Protein AF-A0A075MR74-F1 (afdb_monomer_lite)

pLDDT: mean 73.19, std 16.28, range [42.34, 97.31]

Foldseek 3Di:
DDPVVVVVVVVVVVVVVVVVVVVVVCCVVCCVVVVCVVVVCVVVVVVVVVVVVVVVVVVVPVDDPPDDPPDPDDPPDFFKAAPPPRDTDPDCADPVPRDRDTDTDD

Structure (mmCIF, N/CA/C/O backbone):
data_AF-A0A075MR74-F1
#
_entry.id   AF-A0A075MR74-F1
#
loop_
_atom_site.group_PDB
_atom_site.id
_atom_site.type_symbol
_atom_site.label_atom_id
_atom_site.label_alt_id
_atom_site.label_comp_id
_atom_site.label_asym_id
_atom_site.label_entity_id
_atom_site.label_seq_id
_atom_site.pdbx_PDB_ins_code
_atom_site.Cartn_x
_atom_site.Cartn_y
_atom_site.Cartn_z
_atom_site.occupancy
_atom_site.B_iso_or_equiv
_atom_site.auth_seq_id
_atom_site.auth_comp_id
_atom_site.auth_asym_id
_atom_site.auth_atom_id
_atom_site.pdbx_PDB_model_num
ATOM 1 N N . MET A 1 1 ? 14.316 -7.549 -46.113 1.00 58.84 1 MET A N 1
ATOM 2 C CA . MET A 1 1 ? 13.949 -6.583 -45.053 1.00 58.84 1 MET A CA 1
ATOM 3 C C . MET A 1 1 ? 14.868 -5.387 -45.168 1.00 58.84 1 MET A C 1
ATOM 5 O O . MET A 1 1 ? 16.052 -5.513 -44.867 1.00 58.84 1 MET A O 1
ATOM 9 N N . ASP A 1 2 ? 14.327 -4.274 -45.648 1.00 74.44 2 ASP A N 1
ATOM 10 C CA . ASP A 1 2 ? 15.073 -3.056 -45.951 1.00 74.44 2 ASP A CA 1
ATOM 11 C C . ASP A 1 2 ? 15.763 -2.482 -44.712 1.00 74.44 2 ASP A C 1
ATOM 13 O O . ASP A 1 2 ? 15.216 -2.487 -43.604 1.00 74.44 2 ASP A O 1
ATOM 17 N N . ALA A 1 3 ? 16.983 -1.974 -44.896 1.00 78.56 3 ALA A N 1
ATOM 18 C CA . ALA A 1 3 ? 17.794 -1.409 -43.817 1.00 78.56 3 ALA A CA 1
ATOM 19 C C . ALA A 1 3 ? 17.083 -0.251 -43.093 1.00 78.56 3 ALA A C 1
ATOM 21 O O . ALA A 1 3 ? 17.309 -0.035 -41.904 1.00 78.56 3 ALA A O 1
ATOM 22 N N . S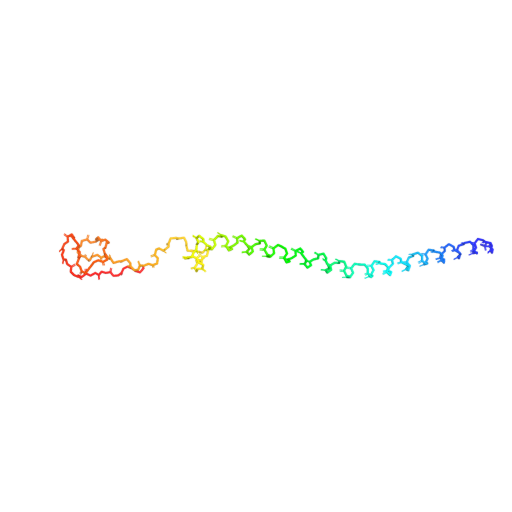ER A 1 4 ? 16.193 0.459 -43.788 1.00 79.25 4 SER A N 1
ATOM 23 C CA . SER A 1 4 ? 15.377 1.538 -43.234 1.00 79.25 4 SER A CA 1
ATOM 24 C C . SER A 1 4 ? 14.356 1.017 -42.219 1.00 79.25 4 SER A C 1
ATOM 26 O O . SER A 1 4 ? 14.301 1.524 -41.102 1.00 79.25 4 SER A O 1
ATOM 28 N N . ALA A 1 5 ? 13.621 -0.055 -42.541 1.00 83.88 5 ALA A N 1
ATOM 29 C CA . ALA A 1 5 ? 12.620 -0.644 -41.646 1.00 83.88 5 ALA A CA 1
ATOM 30 C C . ALA A 1 5 ? 13.243 -1.152 -40.334 1.00 83.88 5 ALA A C 1
ATOM 32 O O . ALA A 1 5 ? 12.677 -0.961 -39.259 1.00 83.88 5 ALA A O 1
ATOM 33 N N . LYS A 1 6 ? 14.455 -1.723 -40.399 1.00 82.69 6 LYS A N 1
ATOM 34 C CA . LYS A 1 6 ? 15.189 -2.171 -39.204 1.00 82.69 6 LYS A CA 1
ATOM 35 C C . LYS A 1 6 ? 15.534 -1.022 -38.254 1.00 82.69 6 LYS A C 1
ATOM 37 O O . LYS A 1 6 ? 15.441 -1.202 -37.045 1.00 82.69 6 LYS A O 1
ATOM 42 N N . ARG A 1 7 ? 15.901 0.153 -38.780 1.00 86.25 7 ARG A N 1
ATOM 43 C CA . ARG A 1 7 ? 16.219 1.334 -37.955 1.00 86.25 7 ARG A CA 1
ATOM 44 C C . ARG A 1 7 ? 14.981 1.870 -37.237 1.00 86.25 7 ARG A C 1
ATOM 46 O O . ARG A 1 7 ? 15.059 2.156 -36.047 1.00 86.25 7 ARG A O 1
ATOM 53 N N . PHE A 1 8 ? 13.839 1.929 -37.924 1.00 89.00 8 PHE A N 1
ATOM 54 C CA . PHE A 1 8 ? 12.573 2.342 -37.310 1.00 89.00 8 PHE A CA 1
ATOM 55 C C . PHE A 1 8 ? 12.118 1.375 -36.213 1.00 89.00 8 PHE A C 1
ATOM 57 O O . PHE A 1 8 ? 11.761 1.818 -35.123 1.00 89.00 8 PHE A O 1
ATOM 64 N N . LEU A 1 9 ? 12.194 0.063 -36.462 1.00 89.12 9 LEU A N 1
ATOM 65 C CA . LEU A 1 9 ? 11.860 -0.950 -35.457 1.00 89.12 9 LEU A CA 1
ATOM 66 C C . LEU A 1 9 ? 12.787 -0.882 -34.241 1.00 89.12 9 LEU A C 1
ATOM 68 O O . LEU A 1 9 ? 12.319 -0.941 -33.108 1.00 89.12 9 LEU A O 1
ATOM 72 N N . TYR A 1 10 ? 14.090 -0.707 -34.464 1.00 93.31 10 TYR A N 1
ATOM 73 C CA . TYR A 1 10 ? 15.053 -0.576 -33.374 1.00 93.31 10 TYR A CA 1
ATOM 74 C C . TYR A 1 10 ? 14.744 0.638 -32.495 1.00 93.31 10 TYR A C 1
ATOM 76 O O . TYR A 1 10 ? 14.737 0.539 -31.271 1.00 93.31 10 TYR A O 1
ATOM 84 N N . GLN A 1 11 ? 14.416 1.770 -33.115 1.00 92.44 11 GLN A N 1
ATOM 85 C CA . GLN A 1 11 ? 14.071 2.987 -32.394 1.00 92.44 11 GLN A CA 1
ATOM 86 C C . GLN A 1 11 ? 12.774 2.829 -31.590 1.00 92.44 11 GLN A C 1
ATOM 88 O O . GLN A 1 11 ? 12.724 3.251 -30.438 1.00 92.44 11 GLN A O 1
ATOM 93 N N . GLN A 1 12 ? 11.756 2.163 -32.142 1.00 94.12 12 GLN A N 1
ATOM 94 C CA . GLN A 1 12 ? 10.515 1.869 -31.418 1.00 94.12 12 GLN A CA 1
ATOM 95 C C . GLN A 1 12 ? 10.744 0.957 -30.207 1.00 94.12 12 GLN A C 1
ATOM 97 O O . GLN A 1 12 ? 10.236 1.250 -29.129 1.00 94.12 12 GLN A O 1
ATOM 102 N N . ILE A 1 13 ? 11.539 -0.109 -30.351 1.00 95.38 13 ILE A N 1
ATOM 103 C CA . ILE A 1 13 ? 11.841 -1.034 -29.246 1.00 95.38 13 ILE A CA 1
ATOM 104 C C . ILE A 1 13 ? 12.661 -0.338 -28.154 1.00 95.38 13 ILE A C 1
ATOM 106 O O . ILE A 1 13 ? 12.425 -0.575 -26.972 1.00 95.38 13 ILE A O 1
ATOM 110 N N . LEU A 1 14 ? 13.589 0.549 -28.524 1.00 95.75 14 LEU A N 1
ATOM 111 C CA . LEU A 1 14 ? 14.404 1.298 -27.567 1.00 95.75 14 LEU A CA 1
ATOM 112 C C . LEU A 1 14 ? 13.534 2.247 -26.730 1.00 95.75 14 LEU A C 1
ATOM 114 O O . LEU A 1 14 ? 13.608 2.227 -25.503 1.00 95.75 14 LEU A O 1
ATOM 118 N N . TRP A 1 15 ? 12.640 3.005 -27.373 1.00 96.25 15 TRP A N 1
ATOM 119 C CA . TRP A 1 15 ? 11.673 3.850 -26.666 1.00 96.25 15 TRP A CA 1
ATOM 120 C C . TRP A 1 15 ? 10.710 3.034 -25.800 1.00 96.25 15 TRP A C 1
ATOM 122 O O . TRP A 1 15 ? 10.496 3.382 -24.641 1.00 96.25 15 TRP A O 1
ATOM 132 N N . LEU A 1 16 ? 10.182 1.919 -26.318 1.00 96.44 16 LEU A N 1
ATOM 133 C CA . LEU A 1 16 ? 9.323 1.008 -25.558 1.00 96.44 16 LEU A CA 1
ATOM 134 C C . LEU A 1 16 ? 10.038 0.491 -24.302 1.00 96.44 16 LEU A C 1
ATOM 136 O O . LEU A 1 16 ? 9.467 0.517 -23.214 1.00 96.44 16 LEU A O 1
ATOM 140 N N . GLY A 1 17 ? 11.297 0.072 -24.439 1.00 97.31 17 GLY A N 1
ATOM 141 C CA . GLY A 1 17 ? 12.121 -0.402 -23.331 1.00 97.31 17 GLY A CA 1
ATOM 142 C C . GLY A 1 17 ? 12.339 0.667 -22.261 1.00 97.31 17 GLY A C 1
ATOM 143 O O . GLY A 1 17 ? 12.228 0.365 -21.075 1.00 97.31 17 GLY A O 1
ATOM 144 N N . ILE A 1 18 ? 12.573 1.922 -22.663 1.00 97.12 18 ILE A N 1
ATOM 145 C CA . ILE A 1 18 ? 12.710 3.051 -21.730 1.00 97.12 18 ILE A CA 1
ATOM 146 C C . ILE A 1 18 ? 11.414 3.264 -20.940 1.00 97.12 18 ILE A C 1
ATOM 148 O O . ILE A 1 18 ? 11.454 3.315 -19.711 1.00 97.12 18 ILE A O 1
ATOM 152 N N . TYR A 1 19 ? 10.259 3.345 -21.611 1.00 96.81 19 TYR A N 1
ATOM 153 C CA . TYR A 1 19 ? 8.974 3.521 -20.924 1.00 96.81 19 TYR A CA 1
ATOM 154 C C . TYR A 1 19 ? 8.662 2.360 -19.982 1.00 96.81 19 TYR A C 1
ATOM 156 O O . TYR A 1 19 ? 8.207 2.574 -18.858 1.00 96.81 19 TYR A O 1
ATOM 164 N N . PHE A 1 20 ? 8.949 1.135 -20.417 1.00 96.62 20 PHE A N 1
ATOM 165 C CA . PHE A 1 20 ? 8.727 -0.058 -19.617 1.00 96.62 20 PHE A CA 1
ATOM 166 C C . PHE A 1 20 ? 9.601 -0.064 -18.358 1.00 96.62 20 PHE A C 1
ATOM 168 O O . PHE A 1 20 ? 9.086 -0.266 -17.258 1.00 96.62 20 PHE A O 1
ATOM 175 N N . ALA A 1 21 ? 10.891 0.255 -18.494 1.00 95.88 21 ALA A N 1
ATOM 176 C CA . ALA A 1 21 ? 11.816 0.356 -17.371 1.00 95.88 21 ALA A CA 1
ATOM 177 C C . ALA A 1 21 ? 11.382 1.431 -16.364 1.00 95.88 21 ALA A C 1
ATOM 179 O O . ALA A 1 21 ? 11.345 1.167 -15.164 1.00 95.88 21 ALA A O 1
ATOM 180 N N . ILE A 1 22 ? 10.986 2.614 -16.845 1.00 95.62 22 ILE A N 1
ATOM 181 C CA . ILE A 1 22 ? 10.478 3.692 -15.988 1.00 95.62 22 ILE A CA 1
ATOM 182 C C . ILE A 1 22 ? 9.223 3.233 -15.241 1.00 95.62 22 ILE A C 1
ATOM 184 O O . ILE A 1 22 ? 9.135 3.433 -14.032 1.00 95.62 22 ILE A O 1
ATOM 188 N N . SER A 1 23 ? 8.281 2.577 -15.927 1.00 92.25 23 SER A N 1
ATOM 189 C CA . SER A 1 23 ? 7.060 2.080 -15.285 1.00 92.25 23 SER A CA 1
ATOM 190 C C . SER A 1 23 ? 7.368 1.081 -14.168 1.00 92.25 23 SER A C 1
ATOM 192 O O . SER A 1 23 ? 6.856 1.241 -13.068 1.00 92.25 23 SER A O 1
ATOM 194 N N . ILE A 1 24 ? 8.281 0.130 -14.397 1.00 92.06 24 ILE A N 1
ATOM 195 C CA . ILE A 1 24 ? 8.674 -0.875 -13.400 1.00 92.06 24 ILE A CA 1
ATOM 196 C C . ILE A 1 24 ? 9.293 -0.214 -12.175 1.00 92.06 24 ILE A C 1
ATOM 198 O O . ILE A 1 24 ? 8.941 -0.563 -11.050 1.00 92.06 24 ILE A O 1
ATOM 202 N N . VAL A 1 25 ? 10.202 0.741 -12.384 1.00 92.25 25 VAL A N 1
ATOM 203 C CA . VAL A 1 25 ? 10.846 1.464 -11.283 1.00 92.25 25 VAL A CA 1
ATOM 204 C C . VAL A 1 25 ? 9.796 2.225 -10.481 1.00 92.25 25 VAL A C 1
ATOM 206 O O . VAL A 1 25 ? 9.770 2.111 -9.261 1.00 92.25 25 VAL A O 1
ATOM 209 N N . ILE A 1 26 ? 8.889 2.943 -11.145 1.00 89.56 26 ILE A N 1
ATOM 210 C CA . ILE A 1 26 ? 7.818 3.693 -10.482 1.00 89.56 26 ILE A CA 1
ATOM 211 C C . ILE A 1 26 ? 6.911 2.757 -9.681 1.00 89.56 26 ILE A C 1
ATOM 213 O O . ILE A 1 26 ? 6.702 2.995 -8.499 1.00 89.56 26 ILE A O 1
ATOM 217 N N . THR A 1 27 ? 6.408 1.680 -10.279 1.00 87.19 27 THR A N 1
ATOM 218 C CA . THR A 1 27 ? 5.534 0.703 -9.614 1.00 87.19 27 THR A CA 1
ATOM 219 C C . THR A 1 27 ? 6.235 0.069 -8.408 1.00 87.19 27 THR A C 1
ATOM 221 O O . THR A 1 27 ? 5.701 0.083 -7.306 1.00 87.19 27 THR A O 1
ATOM 224 N N . MET A 1 28 ? 7.487 -0.374 -8.555 1.00 84.69 28 MET A N 1
ATOM 225 C CA . MET A 1 28 ? 8.259 -0.977 -7.461 1.00 84.69 28 MET A CA 1
ATOM 226 C C . MET A 1 28 ? 8.533 0.008 -6.313 1.00 84.69 28 MET A C 1
ATOM 228 O O . MET A 1 28 ? 8.427 -0.364 -5.142 1.00 84.69 28 MET A O 1
ATOM 232 N N . PHE A 1 29 ? 8.864 1.263 -6.631 1.00 84.00 29 PHE A N 1
ATOM 233 C CA . PHE A 1 29 ? 9.119 2.297 -5.628 1.00 84.00 29 PHE A CA 1
ATOM 234 C C . PHE A 1 29 ? 7.855 2.894 -5.021 1.00 84.00 29 PHE A C 1
ATOM 236 O O . PHE A 1 29 ? 7.941 3.395 -3.908 1.00 84.00 29 PHE A O 1
ATOM 243 N N . ILE A 1 30 ? 6.714 2.889 -5.711 1.00 83.00 30 ILE A N 1
ATOM 244 C CA . ILE A 1 30 ? 5.452 3.421 -5.184 1.00 83.00 30 ILE A CA 1
ATOM 245 C C . ILE A 1 30 ? 4.722 2.347 -4.387 1.00 83.00 30 ILE A C 1
ATOM 247 O O . ILE A 1 30 ? 4.352 2.606 -3.247 1.00 83.00 30 ILE A O 1
ATOM 251 N N . ASP A 1 31 ? 4.552 1.137 -4.916 1.00 78.88 31 ASP A N 1
ATOM 252 C CA . ASP A 1 31 ? 3.731 0.115 -4.260 1.00 78.88 31 ASP A CA 1
ATOM 253 C C . ASP A 1 31 ? 4.335 -0.365 -2.935 1.00 78.88 31 ASP A C 1
ATOM 255 O O . ASP A 1 31 ? 3.596 -0.644 -1.990 1.00 78.88 31 ASP A O 1
ATOM 259 N N . PHE A 1 32 ? 5.666 -0.397 -2.805 1.00 75.88 32 PHE A N 1
ATOM 260 C CA . PHE A 1 32 ? 6.328 -0.807 -1.563 1.00 75.88 32 PHE A CA 1
ATOM 261 C C . PHE A 1 32 ? 6.047 0.141 -0.372 1.00 75.88 32 PHE A C 1
ATOM 263 O O . PHE A 1 32 ? 5.538 -0.326 0.650 1.00 75.88 32 PHE A O 1
ATOM 270 N N . PRO A 1 33 ? 6.293 1.465 -0.457 1.00 78.06 33 PRO A N 1
ATOM 271 C CA . PRO A 1 33 ? 5.935 2.394 0.612 1.00 78.06 33 PRO A CA 1
ATOM 272 C C . PRO A 1 33 ? 4.432 2.671 0.680 1.00 78.06 33 PRO A C 1
ATOM 274 O O . PRO A 1 33 ? 3.912 2.847 1.781 1.00 78.06 33 PRO A O 1
ATOM 277 N N . TYR A 1 34 ? 3.720 2.704 -0.452 1.00 84.38 34 TYR A N 1
ATOM 278 C CA . TYR A 1 34 ? 2.298 3.048 -0.477 1.00 84.38 34 TYR A CA 1
ATOM 279 C C . TYR A 1 34 ? 1.445 1.956 0.165 1.00 84.38 34 TYR A C 1
ATOM 281 O O . TYR A 1 34 ? 0.580 2.262 0.982 1.00 84.38 34 TYR A O 1
ATOM 289 N N . SER A 1 35 ? 1.731 0.680 -0.111 1.00 82.00 35 SER A N 1
ATOM 290 C CA . SER A 1 35 ? 1.012 -0.430 0.523 1.00 82.00 35 SER A CA 1
ATOM 291 C C . SER A 1 35 ? 1.150 -0.401 2.047 1.00 82.00 35 SER A C 1
ATOM 293 O O . SER A 1 35 ? 0.142 -0.514 2.742 1.00 82.00 35 SER A O 1
ATOM 295 N N . LEU A 1 36 ? 2.352 -0.158 2.583 1.00 82.00 36 LEU A N 1
ATOM 296 C CA . LEU A 1 36 ? 2.588 -0.052 4.027 1.00 82.00 36 LEU A CA 1
ATOM 297 C C 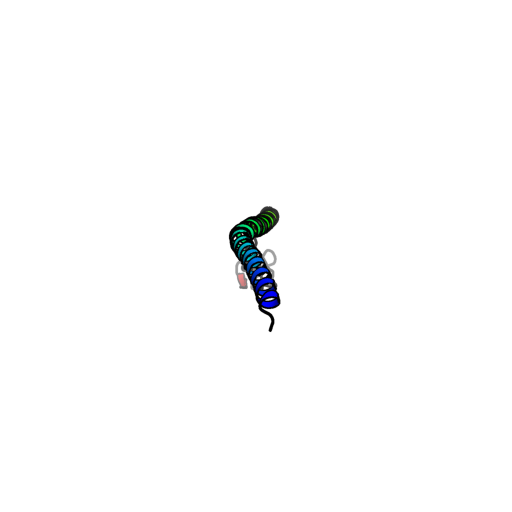. LEU A 1 36 ? 1.944 1.199 4.637 1.00 82.00 36 LEU A C 1
ATOM 299 O O . LEU A 1 36 ? 1.293 1.102 5.679 1.00 82.00 36 LEU A O 1
ATOM 303 N N . MET A 1 37 ? 2.084 2.356 3.981 1.00 85.81 37 MET A N 1
ATOM 304 C CA . MET A 1 37 ? 1.477 3.618 4.420 1.00 85.81 37 MET A CA 1
ATOM 305 C C . MET A 1 37 ? -0.049 3.588 4.397 1.00 85.81 37 MET A C 1
ATOM 307 O O . MET A 1 37 ? -0.660 4.294 5.188 1.00 85.81 37 MET A O 1
ATOM 311 N N . VAL A 1 38 ? -0.674 2.780 3.539 1.00 88.88 38 VAL A N 1
ATOM 312 C CA . VAL A 1 38 ? -2.133 2.611 3.505 1.00 88.88 38 VAL A CA 1
ATOM 313 C C . VAL A 1 38 ? -2.590 1.516 4.471 1.00 88.88 38 VAL A C 1
ATOM 315 O O . VAL A 1 38 ? -3.538 1.730 5.226 1.00 88.88 38 VAL A O 1
ATOM 318 N N . LEU A 1 39 ? -1.918 0.358 4.522 1.00 88.62 39 LEU A N 1
ATOM 319 C CA . LEU A 1 39 ? -2.326 -0.739 5.408 1.00 88.62 39 LEU A CA 1
ATOM 320 C C . LEU A 1 39 ? -2.186 -0.387 6.890 1.00 88.62 39 LEU A C 1
ATOM 322 O O . LEU A 1 39 ? -3.074 -0.731 7.670 1.00 88.62 39 LEU A O 1
ATOM 326 N N . LEU A 1 40 ? -1.100 0.281 7.294 1.00 90.94 40 LEU A N 1
ATOM 327 C CA . LEU A 1 40 ? -0.869 0.628 8.698 1.00 90.94 40 LEU A CA 1
ATOM 328 C C . LEU A 1 40 ? -2.018 1.449 9.302 1.00 90.94 40 LEU A C 1
ATOM 330 O O . LEU A 1 40 ? -2.620 0.973 10.265 1.00 90.94 40 LEU A O 1
ATOM 334 N N . PRO A 1 41 ? -2.392 2.628 8.775 1.00 92.38 41 PRO A N 1
ATOM 335 C CA . PRO A 1 41 ? -3.478 3.416 9.344 1.00 92.38 41 PRO A CA 1
ATOM 336 C C . PRO A 1 41 ? -4.833 2.722 9.218 1.00 92.38 41 PRO A C 1
ATOM 338 O O . PRO A 1 41 ? -5.675 2.911 10.090 1.00 92.38 41 PRO A O 1
ATOM 341 N N . VAL A 1 42 ? -5.056 1.886 8.200 1.00 93.06 42 VAL A N 1
ATOM 342 C CA . VAL A 1 42 ? -6.297 1.106 8.078 1.00 93.06 42 VAL A CA 1
ATOM 343 C C . VAL A 1 42 ? -6.395 0.065 9.195 1.00 93.06 42 VAL A C 1
ATOM 345 O O . VAL A 1 42 ? -7.400 0.020 9.904 1.00 93.06 42 VAL A O 1
ATOM 348 N N . ILE A 1 43 ? -5.349 -0.734 9.417 1.00 91.56 43 ILE A N 1
ATOM 349 C CA . ILE A 1 43 ? -5.328 -1.751 10.479 1.00 91.56 43 ILE A CA 1
ATOM 350 C C . ILE A 1 43 ? -5.386 -1.087 11.855 1.00 91.56 43 ILE A C 1
ATOM 352 O O . ILE A 1 43 ? -6.207 -1.478 12.687 1.00 91.56 43 ILE A O 1
ATOM 356 N N . PHE A 1 44 ? -4.562 -0.063 12.094 1.00 93.25 44 PHE A N 1
ATOM 357 C CA . PHE A 1 44 ? -4.575 0.682 13.352 1.00 93.25 44 PHE A CA 1
ATOM 358 C C . PHE A 1 44 ? -5.910 1.393 13.573 1.00 93.25 44 PHE A C 1
ATOM 360 O O . PHE A 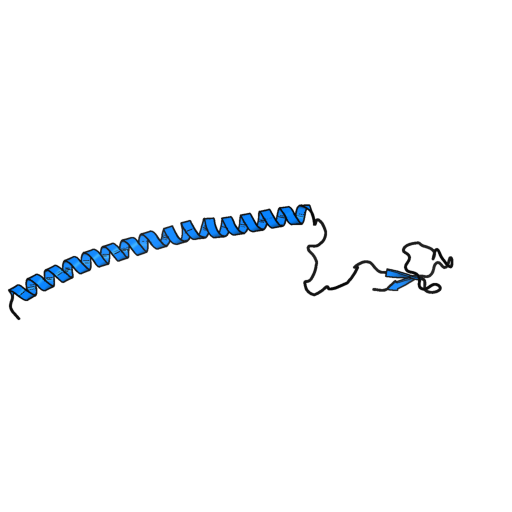1 44 ? -6.438 1.343 14.679 1.00 93.25 44 PHE A O 1
ATOM 367 N N . GLY A 1 45 ? -6.495 1.993 12.537 1.00 92.81 45 GLY A N 1
ATOM 368 C CA . GLY A 1 45 ? -7.792 2.661 12.590 1.00 92.81 45 GLY A CA 1
ATOM 369 C C . GLY A 1 45 ? -8.926 1.697 12.928 1.00 92.81 45 GLY A C 1
ATOM 370 O O . GLY A 1 45 ? -9.710 1.965 13.839 1.00 92.81 45 GLY A O 1
ATOM 371 N N . ILE A 1 46 ? -8.979 0.531 12.276 1.00 89.12 46 ILE A N 1
ATOM 372 C CA . ILE A 1 46 ? -9.965 -0.518 12.575 1.00 89.12 46 ILE A CA 1
ATOM 373 C C . ILE A 1 46 ? -9.750 -1.076 13.987 1.00 89.12 46 ILE A C 1
ATOM 375 O O . ILE A 1 46 ? -10.713 -1.221 14.743 1.00 89.12 46 ILE A O 1
ATOM 379 N N . ALA A 1 47 ? -8.509 -1.374 14.378 1.00 85.94 47 ALA A N 1
ATOM 380 C CA . ALA A 1 47 ? -8.187 -1.882 15.710 1.00 85.94 47 ALA A CA 1
ATOM 381 C C . ALA A 1 47 ? -8.542 -0.866 16.805 1.00 85.94 47 ALA A C 1
ATOM 383 O O . ALA A 1 47 ? -9.150 -1.232 17.812 1.00 85.94 47 ALA A O 1
ATOM 384 N N . TYR A 1 48 ? -8.230 0.412 16.588 1.00 89.38 48 TYR A N 1
ATOM 385 C CA . TYR A 1 48 ? -8.577 1.507 17.485 1.00 89.38 48 TYR A CA 1
ATOM 386 C C . TYR A 1 48 ? -10.091 1.684 17.583 1.00 89.38 48 TYR A C 1
ATOM 388 O O . TYR A 1 48 ? -10.628 1.734 18.688 1.00 89.38 48 TYR A O 1
ATOM 396 N N . TYR A 1 49 ? -10.804 1.682 16.454 1.00 88.19 49 TYR A N 1
ATOM 397 C CA . TYR A 1 49 ? -12.262 1.778 16.425 1.00 88.19 49 TYR A CA 1
ATOM 398 C C . TYR A 1 49 ? -12.926 0.613 17.167 1.00 88.19 49 TYR A C 1
ATOM 400 O O . TYR A 1 49 ? -13.803 0.827 18.010 1.00 88.19 49 TYR A O 1
ATOM 408 N N . ARG A 1 50 ? -12.475 -0.626 16.924 1.00 81.25 50 ARG A N 1
ATOM 409 C CA . ARG A 1 50 ? -12.951 -1.810 17.653 1.00 81.25 50 ARG A CA 1
ATOM 410 C C . ARG A 1 50 ? -12.656 -1.682 19.139 1.00 81.25 50 ARG A C 1
ATOM 412 O O . ARG A 1 50 ? -13.567 -1.861 19.937 1.00 81.25 50 ARG A O 1
ATOM 419 N N . ARG A 1 51 ? -11.429 -1.328 19.527 1.00 80.06 51 ARG A N 1
ATOM 420 C CA . ARG A 1 51 ? -11.036 -1.178 20.935 1.00 80.06 51 ARG A CA 1
ATOM 421 C C . ARG A 1 51 ? -11.834 -0.082 21.636 1.00 80.06 51 ARG A C 1
ATOM 423 O O . ARG A 1 51 ? -12.269 -0.281 22.764 1.00 80.06 51 ARG A O 1
ATOM 430 N N . TYR A 1 52 ? -12.091 1.035 20.967 1.00 78.50 52 TYR A N 1
ATOM 431 C CA . TYR A 1 52 ? -12.923 2.118 21.482 1.00 78.50 52 TYR A CA 1
ATOM 432 C C . TYR A 1 52 ? -14.382 1.681 21.680 1.00 78.50 52 TYR A C 1
ATOM 434 O O . TYR A 1 52 ? -14.993 1.978 22.707 1.00 78.50 52 TYR A O 1
ATOM 442 N N . ARG A 1 53 ? -14.940 0.909 20.738 1.00 74.31 53 ARG A N 1
ATOM 443 C CA . ARG A 1 53 ? -16.287 0.322 20.858 1.00 74.31 53 ARG A CA 1
ATOM 444 C C . ARG A 1 53 ? -16.356 -0.727 21.968 1.00 74.31 53 ARG A C 1
ATOM 446 O O . ARG A 1 53 ? -17.277 -0.665 22.777 1.00 74.31 53 ARG A O 1
ATOM 453 N N . PHE A 1 54 ? -15.361 -1.608 22.065 1.00 66.25 54 PHE A N 1
ATOM 454 C CA . PHE A 1 54 ? -15.242 -2.576 23.154 1.00 66.25 54 PHE A CA 1
ATOM 455 C C . PHE A 1 54 ? -15.111 -1.880 24.507 1.00 66.25 54 PHE A C 1
ATOM 457 O O . PHE A 1 54 ? -15.812 -2.259 25.431 1.00 66.25 54 PHE A O 1
ATOM 464 N N . MET A 1 55 ? -14.310 -0.820 24.643 1.00 62.66 55 MET A N 1
ATOM 465 C CA . MET A 1 55 ? -14.212 -0.074 25.904 1.00 62.66 55 MET A CA 1
ATOM 466 C C . MET A 1 55 ? -15.528 0.622 26.281 1.00 62.66 55 MET A C 1
ATOM 468 O O . MET A 1 55 ? -15.908 0.607 27.450 1.00 62.66 55 MET A O 1
ATOM 472 N N . LYS A 1 56 ? -16.291 1.142 25.309 1.00 60.19 56 LYS A N 1
ATOM 473 C CA . LYS A 1 56 ? -17.652 1.657 25.555 1.00 60.19 56 LYS A CA 1
ATOM 474 C C . LYS A 1 56 ? -18.650 0.574 25.983 1.00 60.19 56 LYS A C 1
ATOM 476 O O . LYS A 1 56 ? -19.608 0.890 26.683 1.00 60.19 56 LYS A O 1
ATOM 481 N N . GLN A 1 57 ? -18.442 -0.680 25.582 1.00 56.16 57 GLN A N 1
ATOM 482 C CA . GLN A 1 57 ? -19.249 -1.823 26.022 1.00 56.16 57 GLN A CA 1
ATOM 483 C C . GLN A 1 57 ? -18.779 -2.367 27.382 1.00 56.16 57 GLN A C 1
ATOM 485 O O . GLN A 1 57 ? -19.607 -2.653 28.239 1.00 56.16 57 GLN A O 1
ATOM 490 N N . ILE A 1 58 ? -17.468 -2.409 27.634 1.00 52.75 58 ILE A N 1
ATOM 491 C CA . ILE A 1 58 ? -16.858 -2.873 28.891 1.00 52.75 58 ILE A CA 1
ATOM 492 C C . ILE A 1 58 ? -17.120 -1.889 30.040 1.00 52.75 58 ILE A C 1
ATOM 494 O O . ILE A 1 58 ? -17.349 -2.327 31.161 1.00 52.75 58 ILE A O 1
ATOM 498 N N . GLY A 1 59 ? -17.222 -0.581 29.774 1.00 52.59 59 GLY A N 1
ATOM 499 C CA . GLY A 1 59 ? -17.686 0.404 30.763 1.00 52.59 59 GLY A CA 1
ATOM 500 C C . GLY A 1 59 ? -19.141 0.207 31.225 1.00 52.59 59 GLY A C 1
ATOM 501 O O . GLY A 1 59 ? -19.548 0.790 32.223 1.00 52.59 59 GLY A O 1
ATOM 502 N N . ARG A 1 60 ? -19.924 -0.633 30.530 1.00 50.84 60 ARG A N 1
ATOM 503 C CA . ARG A 1 60 ? -21.257 -1.104 30.955 1.00 50.84 60 ARG A CA 1
ATOM 504 C C . ARG A 1 60 ? -21.276 -2.581 31.368 1.00 50.84 60 ARG A C 1
ATOM 506 O O . ARG A 1 60 ? -22.314 -3.075 31.790 1.00 50.84 60 ARG A O 1
ATOM 513 N N . GLN A 1 61 ? -20.155 -3.286 31.233 1.00 49.59 61 GLN A N 1
ATOM 514 C CA . GLN A 1 61 ? -20.054 -4.741 31.363 1.00 49.59 61 GLN A CA 1
ATOM 515 C C . GLN A 1 61 ? -18.772 -5.132 32.115 1.00 49.59 61 GLN A C 1
ATOM 517 O O . GLN A 1 61 ? -18.055 -6.062 31.739 1.00 49.59 61 GLN A O 1
ATOM 522 N N . GLN A 1 62 ? -18.484 -4.414 33.203 1.00 44.78 62 GLN A N 1
ATOM 523 C CA . GLN A 1 62 ? -17.570 -4.845 34.257 1.00 44.78 62 GLN A CA 1
ATOM 524 C C 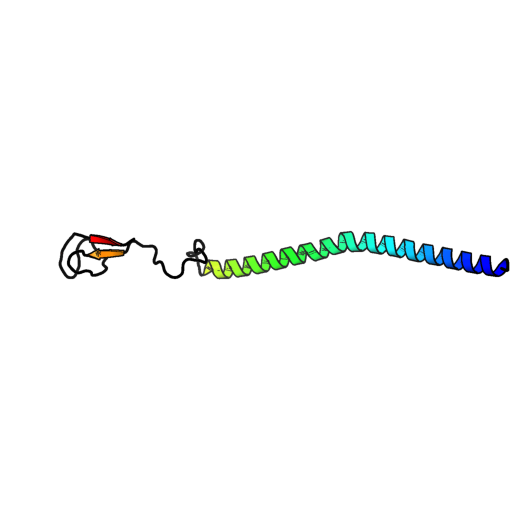. GLN A 1 62 ? -18.173 -6.101 34.912 1.00 44.78 62 GLN A C 1
ATOM 526 O O . GLN A 1 62 ? -18.822 -6.019 35.946 1.00 44.78 62 GLN A O 1
ATOM 531 N N . GLY A 1 63 ? -18.067 -7.261 34.258 1.00 48.09 63 GLY A N 1
ATOM 532 C CA . GLY A 1 63 ? -18.593 -8.499 34.837 1.00 48.09 63 GLY A CA 1
ATOM 533 C C . GLY A 1 63 ? -18.794 -9.722 33.942 1.00 48.09 63 GLY A C 1
ATOM 534 O O . GLY A 1 63 ? -19.337 -10.694 34.451 1.00 48.09 63 GLY A O 1
ATOM 535 N N . SER A 1 64 ? -18.422 -9.756 32.651 1.00 54.00 64 SER A N 1
ATOM 536 C CA . SER A 1 64 ? -18.728 -10.969 31.852 1.00 54.00 64 SER A CA 1
ATOM 537 C C . SER A 1 64 ? -17.736 -11.376 30.754 1.00 54.00 64 SER A C 1
ATOM 539 O O . SER A 1 64 ? -18.151 -11.898 29.720 1.00 54.00 64 SER A O 1
ATOM 541 N N . LEU A 1 65 ? -16.428 -11.186 30.946 1.00 54.03 65 LEU A N 1
ATOM 542 C CA . LEU A 1 65 ? -15.419 -11.630 29.964 1.00 54.03 65 LEU A CA 1
ATOM 543 C C . LEU A 1 65 ? -14.781 -12.999 30.266 1.00 54.03 65 LEU A C 1
ATOM 545 O O . LEU A 1 65 ? -13.774 -13.351 29.667 1.00 54.03 65 LEU A O 1
ATOM 549 N N . PHE A 1 66 ? -15.417 -13.804 31.120 1.00 48.50 66 PHE A N 1
ATOM 550 C CA . PHE A 1 66 ? -15.150 -15.242 31.259 1.00 48.50 66 PHE A CA 1
ATOM 551 C C . PHE A 1 66 ? -16.399 -16.066 30.903 1.00 48.50 66 PHE A C 1
ATOM 553 O O . PHE A 1 66 ? -16.786 -16.985 31.616 1.00 48.50 66 PHE A O 1
ATOM 560 N N . ARG A 1 67 ? -17.093 -15.701 29.815 1.00 48.34 67 ARG A N 1
ATOM 561 C CA . ARG A 1 67 ? -18.239 -16.474 29.324 1.00 48.34 67 ARG A CA 1
ATOM 562 C C . ARG A 1 67 ? -17.843 -17.251 28.077 1.00 48.34 67 ARG A C 1
ATOM 564 O O . ARG A 1 67 ? -17.778 -16.694 26.984 1.00 48.34 67 ARG A O 1
ATOM 571 N N . ASN A 1 68 ? -17.576 -18.541 28.274 1.00 50.84 68 ASN A N 1
ATOM 572 C CA . ASN A 1 68 ? -17.488 -19.532 27.209 1.00 50.84 68 ASN A CA 1
ATOM 573 C C . ASN A 1 68 ? -18.691 -19.380 26.256 1.00 50.84 68 ASN A C 1
ATOM 575 O O . ASN A 1 68 ? -19.828 -19.340 26.730 1.00 50.84 68 ASN A O 1
ATOM 579 N N . PRO A 1 69 ? -18.491 -19.387 24.926 1.00 51.75 69 PRO A N 1
ATOM 580 C CA . PRO A 1 69 ? -19.588 -19.367 23.954 1.00 51.75 69 PRO A CA 1
ATOM 581 C C . PRO A 1 69 ? -20.460 -20.641 23.968 1.00 51.75 69 PRO A C 1
ATOM 583 O O . PRO A 1 69 ? -21.400 -20.740 23.187 1.00 51.75 69 PRO A O 1
ATOM 586 N N . PHE A 1 70 ? -20.178 -21.592 24.869 1.00 47.91 70 PHE A N 1
ATOM 587 C CA . PHE A 1 70 ? -20.956 -22.812 25.102 1.00 47.91 70 PHE A CA 1
ATOM 588 C C . PHE A 1 70 ? -21.827 -22.759 26.379 1.00 47.91 70 PHE A C 1
ATOM 590 O O . PHE A 1 70 ? -22.589 -23.685 26.634 1.00 47.91 70 PHE A O 1
ATOM 597 N N . ASP A 1 71 ? -21.751 -21.688 27.182 1.00 45.69 71 ASP A N 1
ATOM 598 C 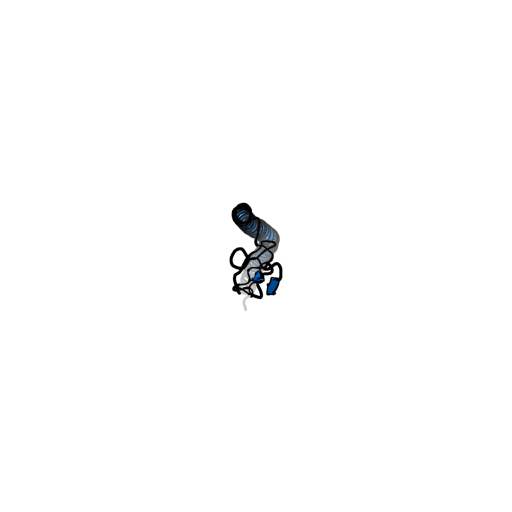CA . ASP A 1 71 ? -22.471 -21.588 28.463 1.00 45.69 71 ASP A CA 1
ATOM 599 C C . ASP A 1 71 ? -23.827 -20.868 28.311 1.00 45.69 71 ASP A C 1
ATOM 601 O O . ASP A 1 71 ? -24.061 -19.713 28.711 1.00 45.69 71 ASP A O 1
ATOM 605 N N . GLN A 1 72 ? -24.737 -21.570 27.637 1.00 49.16 72 GLN A N 1
ATOM 606 C CA . GLN A 1 72 ? -26.165 -21.299 27.689 1.00 49.16 72 GLN A CA 1
ATOM 607 C C . GLN A 1 72 ? -26.688 -21.839 29.029 1.00 49.16 72 GLN A C 1
ATOM 609 O O . GLN A 1 72 ? -26.838 -23.041 29.192 1.00 49.16 72 GLN A O 1
ATOM 614 N N . LYS A 1 73 ? -26.986 -20.918 29.957 1.00 47.75 73 LYS A N 1
ATOM 615 C CA . LYS A 1 73 ? -27.518 -21.154 31.314 1.00 47.75 73 LYS A CA 1
ATOM 616 C C . LYS A 1 73 ? -26.583 -21.915 32.269 1.00 47.75 73 LYS A C 1
ATOM 618 O O . LYS A 1 73 ? -26.818 -23.086 32.521 1.00 47.75 73 LYS A O 1
ATOM 623 N N . ASN A 1 74 ? -25.674 -21.222 32.952 1.00 42.34 74 ASN A N 1
ATOM 624 C CA . ASN A 1 74 ? -25.367 -21.566 34.340 1.00 42.34 74 ASN A CA 1
ATOM 625 C C . ASN A 1 74 ? -25.123 -20.313 35.185 1.00 42.34 74 ASN A C 1
ATOM 627 O O . ASN A 1 74 ? -24.128 -19.599 35.071 1.00 42.34 74 ASN A O 1
ATOM 631 N N . GLU A 1 75 ? -26.101 -20.044 36.046 1.00 49.75 75 GLU A N 1
ATOM 632 C CA . GLU A 1 75 ? -25.987 -19.208 37.231 1.00 49.75 75 GLU A CA 1
ATOM 633 C C . GLU A 1 75 ? -24.888 -19.799 38.132 1.00 49.75 75 GLU A C 1
ATOM 635 O O . GLU A 1 75 ? -25.152 -20.651 38.975 1.00 49.75 75 GLU A O 1
ATOM 640 N N . GLY A 1 76 ? -23.641 -19.370 37.928 1.00 49.03 76 GLY A N 1
ATOM 641 C CA . GLY A 1 76 ? -22.464 -19.779 38.699 1.00 49.03 76 GLY A CA 1
ATOM 642 C C . GLY A 1 76 ? -22.493 -19.307 40.155 1.00 49.03 76 GLY A C 1
ATOM 643 O O . GLY A 1 76 ? -21.700 -18.466 40.569 1.00 49.03 76 GLY A O 1
ATOM 644 N N . GLY A 1 77 ? -23.401 -19.862 40.947 1.00 55.72 77 GLY A N 1
ATOM 645 C CA . GLY A 1 77 ? -23.439 -19.722 42.392 1.00 55.72 77 GLY A CA 1
ATOM 646 C C . GLY A 1 77 ? -24.173 -20.912 42.976 1.00 55.72 77 GLY A C 1
ATOM 647 O O . GLY A 1 77 ? -25.384 -21.006 42.800 1.00 55.72 77 GLY A O 1
ATOM 648 N N . VAL A 1 78 ? -23.437 -21.792 43.664 1.00 60.31 78 VAL A N 1
ATOM 649 C CA . VAL A 1 78 ? -23.936 -23.006 44.335 1.00 60.31 78 VAL A CA 1
ATOM 650 C C . VAL A 1 78 ? -25.337 -22.763 44.889 1.00 60.31 78 VAL A C 1
ATOM 652 O O . VAL A 1 78 ? -25.538 -21.960 45.806 1.00 60.31 78 VAL A O 1
ATOM 655 N N . HIS A 1 79 ? -26.333 -23.407 44.289 1.00 63.12 79 HIS A N 1
ATOM 656 C CA . HIS A 1 79 ? -27.712 -23.234 44.703 1.00 63.12 79 HIS A CA 1
ATOM 657 C C . HIS A 1 79 ? -27.945 -24.095 45.940 1.00 63.12 79 HIS A C 1
ATOM 659 O O . HIS A 1 79 ? -27.928 -25.325 45.890 1.00 63.12 79 HIS A O 1
ATOM 665 N N . TYR A 1 80 ? -28.124 -23.434 47.081 1.00 64.12 80 TYR A N 1
ATOM 666 C CA . TYR A 1 80 ? -28.445 -24.106 48.330 1.00 64.12 80 TYR A CA 1
ATOM 667 C C . TYR A 1 80 ? -29.943 -24.391 48.374 1.00 64.12 80 TYR A C 1
ATOM 669 O O . TYR A 1 80 ? -30.769 -23.475 48.438 1.00 64.12 80 TYR A O 1
ATOM 677 N N . TYR A 1 81 ? -30.276 -25.676 48.347 1.00 71.25 81 TYR A N 1
ATOM 678 C CA . TYR A 1 81 ? -31.632 -26.161 48.544 1.00 71.25 81 TYR A CA 1
ATOM 679 C C . TYR A 1 81 ? -31.735 -26.779 49.929 1.00 71.25 81 TYR A C 1
ATOM 681 O O . TYR A 1 81 ? -30.855 -27.524 50.373 1.00 71.25 81 TYR A O 1
ATOM 689 N N . CYS A 1 82 ? -32.818 -26.485 50.630 1.00 69.56 82 CYS A N 1
ATOM 690 C CA . CYS A 1 82 ? -33.098 -27.181 51.871 1.00 69.56 82 CYS A CA 1
ATOM 691 C C . CYS A 1 82 ? -33.469 -28.640 51.595 1.00 69.56 82 CYS A C 1
ATOM 693 O O . CYS A 1 82 ? -34.309 -28.912 50.741 1.00 69.56 82 CYS A O 1
ATOM 695 N N . ILE A 1 83 ? -32.924 -29.570 52.378 1.00 73.25 83 ILE A N 1
ATOM 696 C CA . ILE A 1 83 ? -33.211 -31.005 52.222 1.00 73.25 83 ILE A CA 1
ATOM 697 C C . ILE A 1 83 ? -34.667 -31.332 52.594 1.00 73.25 83 ILE A C 1
ATOM 699 O O . ILE A 1 83 ? -35.279 -32.179 51.959 1.00 73.25 83 ILE A O 1
ATOM 703 N N . ASN A 1 84 ? -35.233 -30.630 53.582 1.00 61.91 84 ASN A N 1
ATOM 704 C CA . ASN A 1 84 ? -36.592 -30.884 54.067 1.00 61.91 84 ASN A CA 1
ATOM 705 C C . ASN A 1 84 ? -37.698 -30.182 53.249 1.00 61.91 84 ASN A C 1
ATOM 707 O O . ASN A 1 84 ? -38.707 -30.790 52.917 1.00 61.91 84 ASN A O 1
ATOM 711 N N . CYS A 1 85 ? -37.517 -28.892 52.929 1.00 66.81 85 CYS A N 1
ATOM 712 C CA . CYS A 1 85 ? -38.531 -28.053 52.269 1.00 66.81 85 CYS A CA 1
ATOM 713 C C . CYS A 1 85 ? -38.285 -27.883 50.748 1.00 66.81 85 CYS A C 1
ATOM 715 O O . CYS A 1 85 ? -39.112 -27.286 50.066 1.00 66.81 85 CYS A O 1
ATOM 717 N N . GLY A 1 86 ? -37.134 -28.315 50.209 1.00 65.06 86 GLY A N 1
ATOM 718 C CA . GLY A 1 86 ? -36.769 -28.175 48.787 1.00 65.06 86 GLY A CA 1
ATOM 719 C C . GLY A 1 86 ? -36.610 -26.734 48.280 1.00 65.06 86 GLY A C 1
ATOM 720 O O . GLY A 1 86 ? -36.250 -26.517 47.126 1.00 65.06 86 GLY A O 1
ATOM 721 N N . THR A 1 87 ? -36.864 -25.729 49.120 1.00 67.62 87 THR A N 1
ATOM 722 C CA . THR A 1 87 ? -36.820 -24.320 48.718 1.00 67.62 87 THR A CA 1
ATOM 723 C C . THR A 1 87 ? -35.383 -23.812 48.627 1.00 67.62 87 THR A C 1
ATOM 725 O O . THR A 1 87 ? -34.521 -24.160 49.440 1.00 67.62 87 THR A O 1
ATOM 728 N N . LYS A 1 88 ? -35.126 -22.979 47.611 1.00 69.50 88 LYS A N 1
ATOM 729 C CA . LYS A 1 88 ? -33.835 -22.321 47.369 1.00 69.50 88 LYS A CA 1
ATOM 730 C C . LYS A 1 88 ? -33.673 -21.171 48.364 1.00 69.50 88 LYS A C 1
ATOM 732 O O . LYS A 1 88 ? -34.453 -20.220 48.336 1.00 69.50 88 LYS A O 1
ATOM 737 N N . HIS A 1 89 ? -32.682 -21.241 49.251 1.00 66.25 89 HIS A N 1
ATOM 738 C CA . HIS A 1 89 ? -32.389 -20.157 50.196 1.00 66.25 89 HIS A CA 1
ATOM 739 C C . HIS A 1 89 ? -30.895 -20.077 50.537 1.00 66.25 89 HIS A C 1
ATOM 741 O O . HIS A 1 89 ? -30.221 -21.088 50.668 1.00 66.25 89 HIS A O 1
ATOM 747 N N . ASN A 1 90 ? -30.384 -18.859 50.749 1.00 63.47 90 ASN A N 1
ATOM 748 C CA . ASN A 1 90 ? -28.978 -18.592 51.110 1.00 63.47 90 ASN A CA 1
ATOM 749 C C . ASN A 1 90 ? -28.800 -18.219 52.603 1.00 63.47 90 ASN A C 1
ATOM 751 O O . ASN A 1 90 ? -27.811 -17.623 53.013 1.00 63.47 90 ASN A O 1
ATOM 755 N N . LYS A 1 91 ? -29.804 -18.511 53.438 1.00 65.69 91 LYS A N 1
ATOM 756 C CA . LYS A 1 91 ? -29.779 -18.256 54.892 1.00 65.69 91 LYS A CA 1
ATOM 757 C C . LYS A 1 91 ? -29.406 -19.528 55.664 1.00 65.69 91 LYS A C 1
ATOM 759 O O . LYS A 1 91 ? -29.671 -20.626 55.186 1.00 65.69 91 LYS A O 1
ATOM 764 N N . VAL A 1 92 ? -28.829 -19.375 56.862 1.00 62.41 92 VAL A N 1
ATOM 765 C CA . VAL A 1 92 ? -28.362 -20.476 57.743 1.00 62.41 92 VAL A CA 1
ATOM 766 C C . VAL A 1 92 ? -29.492 -21.433 58.172 1.00 62.41 92 VAL A C 1
ATOM 768 O O . VAL A 1 92 ? -29.232 -22.581 58.520 1.00 62.41 92 VAL A O 1
ATOM 771 N N . SER A 1 93 ? -30.749 -20.997 58.106 1.00 62.97 93 SER A N 1
ATOM 772 C CA . SER A 1 93 ? -31.954 -21.797 58.363 1.00 62.97 93 SER A CA 1
ATOM 773 C C . SER A 1 93 ? -32.971 -21.624 57.222 1.00 62.97 93 SER A C 1
ATOM 775 O O . SER A 1 93 ? -33.124 -20.506 56.717 1.00 62.97 93 SER A O 1
ATOM 777 N N . CYS A 1 94 ? -33.661 -22.705 56.798 1.00 66.06 94 CYS A N 1
ATOM 778 C CA . CYS A 1 94 ? -34.773 -22.602 55.824 1.00 66.06 94 CYS A CA 1
ATOM 779 C C . CYS A 1 94 ? -35.834 -21.668 56.425 1.00 66.06 94 CYS A C 1
ATOM 781 O O . CYS A 1 94 ? -36.321 -21.955 57.51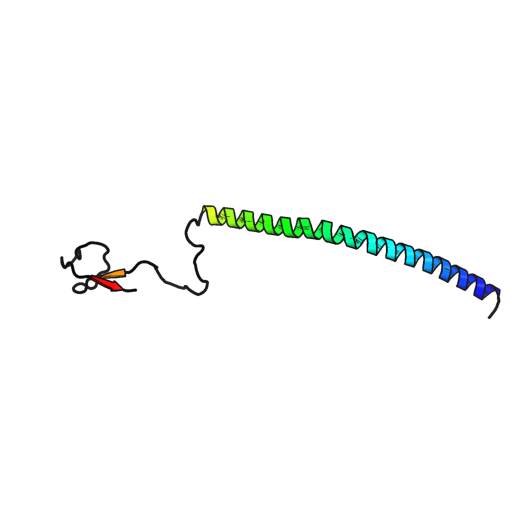9 1.00 66.06 94 CYS A O 1
ATOM 783 N N . PRO A 1 95 ? -36.230 -20.578 55.742 1.00 68.12 95 PRO A N 1
ATOM 784 C CA . PRO A 1 95 ? -37.248 -19.658 56.254 1.00 68.12 95 PRO A CA 1
ATOM 785 C C . PRO A 1 95 ? -38.631 -20.313 56.366 1.00 68.12 95 PRO A C 1
ATOM 787 O O . PRO A 1 95 ? -39.499 -19.771 57.034 1.00 68.12 95 PRO A O 1
ATOM 790 N N . ASN A 1 96 ? -38.825 -21.467 55.717 1.00 63.19 96 ASN A N 1
ATOM 791 C CA . ASN A 1 96 ? -40.104 -22.168 55.652 1.00 63.19 96 ASN A CA 1
ATOM 792 C C . ASN A 1 96 ? -40.210 -23.351 56.638 1.00 63.19 96 ASN A C 1
ATOM 794 O O . ASN A 1 96 ? -41.297 -23.678 57.087 1.00 63.19 96 ASN A O 1
ATOM 798 N N . CYS A 1 97 ? -39.096 -23.999 57.007 1.00 66.62 97 CYS A N 1
ATOM 799 C CA . CYS A 1 97 ? -39.127 -25.148 57.931 1.00 66.62 97 CYS A CA 1
ATOM 800 C C . CYS A 1 97 ? -38.115 -25.080 59.085 1.00 66.62 97 CYS A C 1
ATOM 802 O O . CYS A 1 97 ? -38.013 -26.020 59.866 1.00 66.62 97 CYS A O 1
ATOM 804 N N . GLY A 1 98 ? -37.330 -24.003 59.194 1.00 64.19 98 GLY A N 1
ATOM 805 C CA . GLY A 1 98 ? -36.368 -23.789 60.282 1.00 64.19 98 GLY A CA 1
ATOM 806 C C . GLY A 1 98 ? -35.143 -24.714 60.277 1.00 64.19 98 GLY A C 1
ATOM 807 O O . GLY A 1 98 ? -34.205 -24.479 61.040 1.00 64.19 98 GLY A O 1
ATOM 808 N N . SER A 1 99 ? -35.094 -25.735 59.414 1.00 62.97 99 SER A N 1
ATOM 809 C CA . SER A 1 99 ? -33.994 -26.701 59.394 1.00 62.97 99 SER A CA 1
ATOM 810 C C . SER A 1 99 ? -32.684 -26.070 58.915 1.00 62.97 99 SER A C 1
ATOM 812 O O . SER A 1 99 ? -32.660 -25.318 57.938 1.00 62.97 99 SER A O 1
ATOM 814 N N . LYS A 1 100 ? -31.582 -26.413 59.593 1.00 65.44 100 LYS A N 1
ATOM 815 C CA . LYS A 1 100 ? -30.218 -25.922 59.306 1.00 65.44 100 LYS A CA 1
ATOM 816 C C . LYS A 1 100 ? -29.468 -26.753 58.251 1.00 65.44 100 LYS A C 1
ATOM 818 O O . LYS A 1 100 ? -28.362 -26.394 57.857 1.00 65.44 100 LYS A O 1
ATOM 823 N N . MET A 1 101 ? -30.045 -27.870 57.806 1.00 62.19 101 MET A N 1
ATOM 824 C CA . MET A 1 101 ? -29.411 -28.792 56.858 1.00 62.19 101 MET A CA 1
ATOM 825 C C . MET A 1 101 ? -29.696 -28.373 55.409 1.00 62.19 101 MET A C 1
ATOM 827 O O . MET A 1 101 ? -30.854 -28.243 55.006 1.00 62.19 101 MET A O 1
ATOM 831 N N . LYS A 1 102 ? -28.633 -28.181 54.619 1.00 65.00 102 LYS A N 1
ATOM 832 C CA . LYS A 1 102 ? -28.684 -27.719 53.223 1.00 65.00 102 LYS A CA 1
ATOM 833 C C . LYS A 1 102 ? -27.944 -28.682 52.296 1.00 65.00 102 LYS A C 1
ATOM 835 O O . LYS A 1 102 ? -26.889 -29.194 52.660 1.00 65.00 102 LYS A O 1
ATOM 840 N N . LYS A 1 103 ? -28.473 -28.888 51.090 1.00 67.00 103 LYS A N 1
ATOM 841 C CA . LYS A 1 103 ? -27.811 -29.600 49.993 1.00 67.00 103 LYS A CA 1
ATOM 842 C C . LYS A 1 103 ? -27.269 -28.571 49.006 1.00 67.00 103 LYS A C 1
ATOM 844 O O . LYS A 1 103 ? -28.002 -27.680 48.577 1.00 67.00 103 LYS A O 1
ATOM 849 N N . ALA A 1 104 ? -25.987 -28.684 48.678 1.00 65.31 104 ALA A N 1
ATOM 850 C CA . ALA A 1 104 ? -25.385 -27.922 47.593 1.00 65.31 104 ALA A CA 1
ATOM 851 C C . ALA A 1 104 ? -25.782 -28.573 46.260 1.00 65.31 104 ALA A C 1
ATOM 853 O O . ALA A 1 104 ? -25.484 -29.747 46.038 1.00 65.31 104 ALA A O 1
ATOM 854 N N . GLY A 1 105 ? -26.501 -27.833 45.417 1.00 61.12 105 GLY A N 1
ATOM 855 C CA . GLY A 1 105 ? -26.597 -28.119 43.990 1.00 61.12 105 GLY A CA 1
ATOM 856 C C . GLY A 1 105 ? -25.442 -27.414 43.287 1.00 61.12 105 GLY A C 1
ATOM 857 O O . GLY A 1 105 ? -25.295 -26.198 43.450 1.00 61.12 105 GLY A O 1
ATOM 858 N N . PHE A 1 106 ? -24.610 -28.190 42.599 1.00 53.34 106 PHE A N 1
ATOM 859 C CA . PHE A 1 106 ? -23.569 -27.688 41.705 1.00 53.34 106 PHE A CA 1
ATOM 860 C C . PHE A 1 106 ? -24.165 -27.435 40.325 1.00 53.34 106 PHE A C 1
ATOM 862 O O . PHE A 1 106 ? -25.038 -28.244 39.929 1.00 53.34 106 PHE A O 1
#

Organism: NCBI:txid1459636

Secondary structure (DSSP, 8-state):
--HHHHHHHHHHHHHHHHHHHHHHHHHHHHHHHHHHHHHHHHHHHHHHHHHHHHHHHHTT-TT-S---TT-SS---S-EEEETTT--B--SSS-TTT----EEEE-

Sequence (106 aa):
MDASAKRFLYQQILWLGIYFAISIVITMFIDFPYSLMVLLPVIFGIAYYRRYRFMKQIGRQQGSLFRNPFDQKNEGGVHYYCINCGTKHNKVSCPNCGSKMKKAGF

Radius of gyration: 37.79 Å; chains: 1; bounding box: 58×35×106 Å